Protein AF-A0A5B9EJA6-F1 (afdb_monomer_lite)

Foldseek 3Di:
DALLVVLVCCCVPQQVVVLVVLVCLLQPQDDQDDCVVQDDPVSNVVSVVVNVVSVVSVVNSVVLVPDDPVSNVVVSVVSRVVSLVVSLVVQCVQPVHDDGDDHHWDWDQDPVRDTDTHADPPPDGSSNSNVVSVVVVVVVVVVVPD

pLDDT: mean 85.66, std 10.88, range [36.91, 97.5]

Radius of gyration: 20.9 Å; chains: 1; bounding box: 55×35×47 Å

Sequence (146 aa):
MDAREFIEVIQRDAIDYPYKQILKQLLQPKPTIPMEAWTSEVDKSVGVSLHARAEIEERRARWFHDLDDNGREFVKELLQECAELSAVTFLNVLDGIGSYEGSFRLVAMDAKGSRTVVNPENGEMLHDVFYDVRAEADRTASNGDL

Structure (mmCIF, N/CA/C/O backbone):
data_AF-A0A5B9EJA6-F1
#
_entry.id   AF-A0A5B9EJA6-F1
#
loop_
_atom_site.group_PDB
_atom_site.id
_atom_site.type_symbol
_atom_site.label_atom_id
_atom_site.label_alt_id
_atom_site.label_comp_id
_atom_site.label_asym_id
_atom_site.label_entity_id
_atom_site.label_seq_id
_atom_site.pdbx_PDB_ins_code
_atom_site.Cartn_x
_atom_site.Cartn_y
_atom_site.Cartn_z
_atom_site.occupancy
_atom_site.B_iso_or_equiv
_atom_site.auth_seq_id
_atom_site.auth_comp_id
_atom_site.auth_asym_id
_atom_site.auth_atom_id
_atom_site.pdbx_PDB_model_num
ATOM 1 N N . MET A 1 1 ? -11.813 11.234 13.867 1.00 86.44 1 MET A N 1
ATOM 2 C CA . MET A 1 1 ? -11.047 10.043 13.482 1.00 86.44 1 MET A CA 1
ATOM 3 C C . MET A 1 1 ? -11.560 8.869 14.265 1.00 86.44 1 MET A C 1
ATOM 5 O O . MET A 1 1 ? -11.177 8.693 15.418 1.00 86.44 1 MET A O 1
ATOM 9 N N . ASP A 1 2 ? -12.474 8.144 13.638 1.00 91.00 2 ASP A N 1
ATOM 10 C CA . ASP A 1 2 ? -12.873 6.796 14.034 1.00 91.00 2 ASP A CA 1
ATOM 11 C C . ASP A 1 2 ? -12.042 5.734 13.281 1.00 91.00 2 ASP A C 1
ATOM 13 O O . ASP A 1 2 ? -11.109 6.074 12.544 1.00 91.00 2 ASP A O 1
ATOM 17 N N . ALA A 1 3 ? -12.357 4.452 13.497 1.00 91.88 3 ALA A N 1
ATOM 18 C CA . ALA A 1 3 ? -11.677 3.327 12.857 1.00 91.88 3 ALA A CA 1
ATOM 19 C C . ALA A 1 3 ? -11.730 3.397 11.325 1.00 91.88 3 ALA A C 1
ATOM 21 O O . ALA A 1 3 ? -10.705 3.194 10.679 1.00 91.88 3 ALA A O 1
ATOM 22 N N . ARG A 1 4 ? -12.893 3.712 10.738 1.00 93.62 4 ARG A N 1
ATOM 23 C CA . ARG A 1 4 ? -13.054 3.758 9.277 1.00 93.62 4 ARG A CA 1
ATOM 24 C C . ARG A 1 4 ? -12.266 4.919 8.689 1.00 93.62 4 ARG A C 1
ATOM 26 O O . ARG A 1 4 ? -11.482 4.697 7.774 1.00 93.62 4 ARG A O 1
ATOM 33 N N . GLU A 1 5 ? -12.369 6.112 9.277 1.00 92.94 5 GLU A N 1
ATOM 34 C CA . GLU A 1 5 ? -11.576 7.280 8.867 1.00 92.94 5 GLU A CA 1
ATOM 35 C C . GLU A 1 5 ? -10.065 6.991 8.951 1.00 92.94 5 GLU A C 1
ATOM 37 O O . GLU A 1 5 ? -9.288 7.424 8.099 1.00 92.94 5 GLU A O 1
ATOM 42 N N . PHE A 1 6 ? -9.619 6.247 9.968 1.00 93.19 6 PHE A N 1
ATOM 43 C CA . PHE A 1 6 ? -8.219 5.835 10.091 1.00 93.19 6 PHE A CA 1
ATOM 44 C C . PHE A 1 6 ? -7.804 4.835 9.004 1.00 93.19 6 PHE A C 1
ATOM 46 O O . PHE A 1 6 ? -6.749 5.000 8.390 1.00 93.19 6 PHE A O 1
ATOM 53 N N . ILE A 1 7 ? -8.633 3.829 8.730 1.00 95.31 7 ILE A N 1
ATOM 54 C CA . ILE A 1 7 ? -8.397 2.845 7.669 1.00 95.31 7 ILE A CA 1
ATOM 55 C C . ILE A 1 7 ? -8.362 3.505 6.286 1.00 95.31 7 ILE A C 1
ATOM 57 O O . ILE A 1 7 ? -7.485 3.188 5.486 1.00 95.31 7 ILE A O 1
ATOM 61 N N . GLU A 1 8 ? -9.230 4.477 6.016 1.00 94.25 8 GLU A N 1
ATOM 62 C CA . GLU A 1 8 ? -9.199 5.259 4.774 1.00 94.25 8 GLU A CA 1
ATOM 63 C C . GLU A 1 8 ? -7.882 6.035 4.612 1.00 94.25 8 GLU A C 1
ATOM 65 O O . GLU A 1 8 ? -7.328 6.118 3.512 1.00 94.25 8 GLU A O 1
ATOM 70 N N . VAL A 1 9 ? -7.335 6.573 5.709 1.00 93.81 9 VAL A N 1
ATOM 71 C CA . VAL A 1 9 ? -6.009 7.209 5.710 1.00 93.81 9 VAL A CA 1
ATOM 72 C C . VAL A 1 9 ? -4.911 6.187 5.408 1.00 93.81 9 VAL A C 1
ATOM 74 O O . VAL A 1 9 ? -4.035 6.480 4.596 1.00 93.81 9 VAL A O 1
ATOM 77 N N . ILE A 1 10 ? -4.963 4.988 5.997 1.00 94.81 10 ILE A N 1
ATOM 78 C CA . ILE A 1 10 ? -4.013 3.905 5.694 1.00 94.81 10 ILE A CA 1
ATOM 79 C C . ILE A 1 10 ? -4.093 3.510 4.215 1.00 94.81 10 ILE A C 1
ATOM 81 O O . ILE A 1 10 ? -3.060 3.472 3.545 1.00 94.81 10 ILE A O 1
ATOM 85 N N . GLN A 1 11 ? -5.295 3.296 3.676 1.00 93.94 11 GLN A N 1
ATOM 86 C CA . GLN A 1 11 ? -5.487 2.973 2.262 1.00 93.94 11 GLN A CA 1
ATOM 87 C C . GLN A 1 11 ? -4.870 4.050 1.364 1.00 93.94 11 GLN A C 1
ATOM 89 O O . GLN A 1 11 ? -4.077 3.746 0.476 1.00 93.94 11 GLN A O 1
ATOM 94 N N . ARG A 1 12 ? -5.170 5.326 1.621 1.00 94.56 12 ARG A N 1
ATOM 95 C CA . ARG A 1 12 ? -4.673 6.435 0.800 1.00 94.56 12 ARG A CA 1
ATOM 96 C C . ARG A 1 12 ? -3.157 6.612 0.898 1.00 94.56 12 ARG A C 1
ATOM 98 O O . ARG A 1 12 ? -2.482 6.735 -0.125 1.00 94.56 12 ARG A O 1
ATOM 105 N N . ASP A 1 13 ? -2.628 6.678 2.116 1.00 94.50 13 ASP A N 1
ATOM 106 C CA . ASP A 1 13 ? -1.277 7.188 2.362 1.00 94.50 13 ASP A CA 1
ATOM 107 C C . ASP A 1 13 ? -0.230 6.075 2.477 1.00 94.50 13 ASP A C 1
ATOM 109 O O . ASP A 1 13 ? 0.934 6.303 2.144 1.00 94.50 13 ASP A O 1
ATOM 113 N N . ALA A 1 14 ? -0.621 4.875 2.915 1.00 93.75 14 ALA A N 1
ATOM 114 C CA . ALA A 1 14 ? 0.289 3.743 3.093 1.00 93.75 14 ALA A CA 1
ATOM 115 C C . ALA A 1 14 ? 0.220 2.713 1.954 1.00 93.75 14 ALA A C 1
ATOM 117 O O . ALA A 1 14 ? 1.187 1.976 1.766 1.00 93.75 14 ALA A O 1
ATOM 118 N N . ILE A 1 15 ? -0.871 2.679 1.180 1.00 94.69 15 ILE A N 1
ATOM 119 C CA . ILE A 1 15 ? -1.057 1.712 0.086 1.00 94.69 15 ILE A CA 1
ATOM 120 C C . ILE A 1 15 ? -1.062 2.431 -1.263 1.00 94.69 15 ILE A C 1
ATOM 122 O O . ILE A 1 15 ? -0.095 2.343 -2.024 1.00 94.69 15 ILE A O 1
ATOM 126 N N . ASP A 1 16 ? -2.103 3.218 -1.530 1.00 94.12 16 ASP A N 1
ATOM 127 C CA . ASP A 1 16 ? -2.329 3.880 -2.812 1.00 94.12 16 ASP A CA 1
ATOM 128 C C . ASP A 1 16 ? -1.192 4.823 -3.198 1.00 94.12 16 ASP A C 1
ATOM 130 O O . ASP A 1 16 ? -0.715 4.801 -4.336 1.00 94.12 16 ASP A O 1
ATOM 134 N N . TYR A 1 17 ? -0.783 5.704 -2.281 1.00 94.25 17 TYR A N 1
ATOM 135 C CA . TYR A 1 17 ? 0.241 6.697 -2.575 1.00 94.25 17 TYR A CA 1
ATOM 136 C C . TYR A 1 17 ? 1.593 6.038 -2.899 1.00 94.25 17 TYR A C 1
ATOM 138 O O . TYR A 1 17 ? 2.121 6.320 -3.981 1.00 94.25 17 TYR A O 1
ATOM 146 N N . PRO A 1 18 ? 2.152 5.134 -2.065 1.00 93.19 18 PRO A N 1
ATOM 147 C CA . PRO A 1 18 ? 3.392 4.433 -2.389 1.00 93.19 18 PRO A CA 1
ATOM 148 C C . PRO A 1 18 ? 3.303 3.621 -3.682 1.00 93.19 18 PRO A C 1
ATOM 150 O O . PRO A 1 18 ? 4.203 3.734 -4.519 1.00 93.19 18 PRO A O 1
ATOM 153 N N . TYR A 1 19 ? 2.210 2.879 -3.893 1.00 94.38 19 TYR A N 1
ATOM 154 C CA . TYR A 1 19 ? 1.970 2.136 -5.130 1.00 94.38 19 TYR A CA 1
ATOM 155 C C . TYR A 1 19 ? 2.024 3.057 -6.358 1.00 94.38 19 TYR A C 1
ATOM 157 O O . TYR A 1 19 ? 2.818 2.834 -7.277 1.00 94.38 19 TYR A O 1
ATOM 165 N N . LYS A 1 20 ? 1.268 4.164 -6.341 1.00 93.62 20 LYS A N 1
ATOM 166 C CA . LYS A 1 20 ? 1.247 5.160 -7.426 1.00 93.62 20 LYS A CA 1
ATOM 167 C C . LYS A 1 20 ? 2.625 5.787 -7.656 1.00 93.62 20 LYS A C 1
ATOM 169 O O . LYS A 1 20 ? 2.994 6.025 -8.806 1.00 93.62 20 LYS A O 1
ATOM 174 N N . GLN A 1 21 ? 3.407 6.044 -6.602 1.00 91.94 21 GLN A N 1
ATOM 175 C CA . GLN A 1 21 ? 4.770 6.572 -6.745 1.00 91.94 21 GLN A CA 1
ATOM 176 C C . GLN A 1 21 ? 5.722 5.565 -7.398 1.00 91.94 21 GLN A C 1
ATOM 178 O O . GLN A 1 21 ? 6.492 5.953 -8.278 1.00 91.94 21 GLN A O 1
ATOM 183 N N . ILE A 1 22 ? 5.676 4.291 -6.997 1.00 91.88 22 ILE A N 1
ATOM 184 C CA . ILE A 1 22 ? 6.513 3.237 -7.588 1.00 91.88 22 ILE A CA 1
ATOM 185 C C . ILE A 1 22 ? 6.121 3.020 -9.048 1.00 91.88 22 ILE A C 1
ATOM 187 O O . ILE A 1 22 ? 6.987 3.031 -9.921 1.00 91.88 22 ILE A O 1
ATOM 191 N N . LEU A 1 23 ? 4.824 2.905 -9.336 1.00 92.69 23 LEU A N 1
ATOM 192 C CA . LEU A 1 23 ? 4.342 2.726 -10.701 1.00 92.69 23 LEU A CA 1
ATOM 193 C C . LEU A 1 23 ? 4.742 3.907 -11.594 1.00 92.69 23 LEU A C 1
ATOM 195 O O . LEU A 1 23 ? 5.213 3.708 -12.711 1.00 92.69 23 LEU A O 1
ATOM 199 N N . LYS A 1 24 ? 4.645 5.141 -11.086 1.00 91.69 24 LYS A N 1
ATOM 200 C CA . LYS A 1 24 ? 5.131 6.327 -11.798 1.00 91.69 24 LYS A CA 1
ATOM 201 C C . LYS A 1 24 ? 6.627 6.242 -12.105 1.00 91.69 24 LYS A C 1
ATOM 203 O O . LYS A 1 24 ? 7.018 6.581 -13.214 1.00 91.69 24 LYS A O 1
ATOM 208 N N . GLN A 1 25 ? 7.454 5.790 -11.162 1.00 89.62 25 GLN A N 1
ATOM 209 C CA . GLN A 1 25 ? 8.896 5.620 -11.388 1.00 89.62 25 GLN A CA 1
ATOM 210 C C . GLN A 1 25 ? 9.198 4.552 -12.446 1.00 89.62 25 GLN A C 1
ATOM 212 O O . GLN A 1 25 ? 10.129 4.727 -13.225 1.00 89.62 25 GLN A O 1
ATOM 217 N N . LEU A 1 26 ? 8.414 3.471 -12.490 1.00 91.06 26 LEU A N 1
ATOM 218 C CA . LEU A 1 26 ? 8.567 2.415 -13.493 1.00 91.06 26 LEU A CA 1
ATOM 219 C C . LEU A 1 26 ? 8.135 2.871 -14.891 1.00 91.06 26 LEU A C 1
ATOM 221 O O . LEU A 1 26 ? 8.776 2.499 -15.864 1.00 91.06 26 LEU A O 1
ATOM 225 N N . LEU A 1 27 ? 7.076 3.681 -14.988 1.00 88.69 27 LEU A N 1
ATOM 226 C CA . LEU A 1 27 ? 6.548 4.188 -16.262 1.00 88.69 27 LEU A CA 1
ATOM 227 C C . LEU A 1 27 ? 7.306 5.411 -16.794 1.00 88.69 27 LEU A C 1
ATOM 229 O O . LEU A 1 27 ? 7.289 5.681 -17.993 1.00 88.69 27 LEU A O 1
ATOM 233 N N . GLN A 1 28 ? 7.884 6.206 -15.897 1.00 86.88 28 GLN A N 1
ATOM 234 C CA . GLN A 1 28 ? 8.538 7.477 -16.195 1.00 86.88 28 GLN A CA 1
ATOM 235 C C . GLN A 1 28 ? 9.793 7.607 -15.320 1.00 86.88 28 GLN A C 1
ATOM 237 O O . GLN A 1 28 ? 9.785 8.369 -14.344 1.00 86.88 28 GLN A O 1
ATOM 242 N N . PRO A 1 29 ? 10.870 6.855 -15.624 1.00 78.50 29 PRO A N 1
ATOM 243 C CA . PRO A 1 29 ? 12.102 6.951 -14.856 1.00 78.50 29 PRO A CA 1
ATOM 244 C C . PRO A 1 29 ? 12.638 8.380 -14.920 1.00 78.50 29 PRO A C 1
ATOM 246 O O . PRO A 1 29 ? 12.587 9.042 -15.962 1.00 78.50 29 PRO A O 1
ATOM 249 N N . LYS A 1 30 ? 13.156 8.873 -13.793 1.00 74.44 30 LYS A N 1
ATOM 250 C CA . LYS A 1 30 ? 13.838 10.166 -13.790 1.00 74.44 30 LYS A CA 1
ATOM 251 C C . LYS A 1 30 ? 15.096 10.053 -14.654 1.00 74.44 30 LYS A C 1
ATOM 253 O O . LYS A 1 30 ? 15.843 9.094 -14.476 1.00 74.44 30 LYS A O 1
ATOM 258 N N . PRO A 1 31 ? 15.350 11.014 -15.555 1.00 67.56 31 PRO A N 1
ATOM 259 C CA . PRO A 1 31 ? 16.551 10.985 -16.373 1.00 67.56 31 PRO A CA 1
ATOM 260 C C . PRO A 1 31 ? 17.794 11.093 -15.488 1.00 67.56 31 PRO A C 1
ATOM 262 O O . PRO A 1 31 ? 17.855 11.946 -14.595 1.00 67.56 31 PRO A O 1
ATOM 265 N N . THR A 1 32 ? 18.791 10.249 -15.750 1.00 70.50 32 THR A N 1
ATOM 266 C CA . THR A 1 32 ? 20.101 10.357 -15.104 1.00 70.50 32 THR A CA 1
ATOM 267 C C . THR A 1 32 ? 20.770 11.673 -15.504 1.00 70.50 32 THR A C 1
ATOM 269 O O . THR A 1 32 ? 20.911 11.985 -16.687 1.00 70.50 32 THR A O 1
ATOM 272 N N . ILE A 1 33 ? 21.176 12.469 -14.511 1.00 68.94 33 ILE A N 1
ATOM 273 C CA . ILE A 1 33 ? 21.948 13.696 -14.738 1.00 68.94 33 ILE A CA 1
ATOM 274 C C . ILE A 1 33 ? 23.419 13.295 -14.899 1.00 68.94 33 ILE A C 1
ATOM 276 O O . ILE A 1 33 ? 23.967 12.723 -13.953 1.00 68.94 33 ILE A O 1
ATOM 280 N N . PRO A 1 34 ? 24.076 13.615 -16.030 1.00 70.00 34 PRO A N 1
ATOM 281 C CA . PRO A 1 34 ? 25.471 13.250 -16.258 1.00 70.00 34 PRO A CA 1
ATOM 282 C C . PRO A 1 34 ? 26.390 13.770 -15.148 1.00 70.00 34 PRO A C 1
ATOM 284 O O . PRO A 1 34 ? 26.227 14.897 -14.670 1.00 70.00 34 PRO A O 1
ATOM 287 N N . MET A 1 35 ? 27.375 12.965 -14.739 1.00 67.88 35 MET A N 1
ATOM 288 C CA . MET A 1 35 ? 28.340 13.338 -13.695 1.00 67.88 35 MET A CA 1
ATOM 289 C C . MET A 1 35 ? 29.129 14.613 -14.042 1.00 67.88 35 MET A C 1
ATOM 291 O O . MET A 1 35 ? 29.564 15.330 -13.141 1.00 67.88 35 MET A O 1
ATOM 295 N N . GLU A 1 36 ? 29.268 14.942 -15.327 1.00 70.81 36 GLU A N 1
ATOM 296 C CA . GLU A 1 36 ? 29.942 16.151 -15.806 1.00 70.81 36 GLU A CA 1
ATOM 297 C C . GLU A 1 36 ? 29.180 17.448 -15.479 1.00 70.81 36 GLU A C 1
ATOM 299 O O . GLU A 1 36 ? 29.769 18.528 -15.520 1.00 70.81 36 GLU A O 1
ATOM 304 N N . ALA A 1 37 ? 27.890 17.368 -15.131 1.00 68.56 37 ALA A N 1
ATOM 305 C CA . ALA A 1 37 ? 27.062 18.529 -14.803 1.00 68.56 37 ALA A CA 1
ATOM 306 C C . ALA A 1 37 ? 27.254 19.049 -13.360 1.00 68.56 37 ALA A C 1
ATOM 308 O O . ALA A 1 37 ? 26.749 20.122 -13.025 1.00 68.56 37 ALA A O 1
ATOM 309 N N . TRP A 1 38 ? 27.980 18.321 -12.502 1.00 74.25 38 TRP A N 1
ATOM 310 C CA . TRP A 1 38 ? 28.147 18.647 -11.080 1.00 74.25 38 TRP A CA 1
ATOM 311 C C . TRP A 1 38 ? 29.471 19.390 -10.842 1.00 74.25 38 TRP A C 1
ATOM 313 O O . TRP A 1 38 ? 30.561 18.827 -10.986 1.00 74.25 38 TRP A O 1
ATOM 323 N N . THR A 1 39 ? 29.397 20.674 -10.481 1.00 72.56 39 THR A N 1
ATOM 324 C CA . THR A 1 39 ? 30.564 21.576 -10.486 1.00 72.56 39 THR A CA 1
ATOM 325 C C . THR A 1 39 ? 31.254 21.737 -9.127 1.00 72.56 39 THR A C 1
ATOM 327 O O . THR A 1 39 ? 32.463 21.975 -9.110 1.00 72.56 39 THR A O 1
ATOM 330 N N . SER A 1 40 ? 30.564 21.548 -7.993 1.00 78.88 40 SER A N 1
ATOM 331 C CA . SER A 1 40 ? 31.169 21.626 -6.648 1.00 78.88 40 SER A CA 1
ATOM 332 C C . SER A 1 40 ? 31.484 20.250 -6.030 1.00 78.88 40 SER A C 1
ATOM 334 O O . SER A 1 40 ? 30.955 19.224 -6.450 1.00 78.88 40 SER A O 1
ATOM 336 N N . GLU A 1 41 ? 32.361 20.187 -5.019 1.00 74.12 41 GLU A N 1
ATOM 337 C CA . GLU A 1 41 ? 32.666 18.928 -4.303 1.00 74.12 41 GLU A CA 1
ATOM 338 C C . GLU A 1 41 ? 31.465 18.374 -3.519 1.00 74.12 41 GLU A C 1
ATOM 340 O O . GLU A 1 41 ? 31.277 17.158 -3.451 1.00 74.12 41 GLU A O 1
ATOM 345 N N . VAL A 1 42 ? 30.618 19.254 -2.976 1.00 70.31 42 VAL A N 1
ATOM 346 C CA . VAL A 1 42 ? 29.364 18.868 -2.308 1.00 70.31 42 VAL A CA 1
ATOM 347 C C . VAL A 1 42 ? 28.375 18.309 -3.332 1.00 70.31 42 VAL A C 1
ATOM 349 O O . VAL A 1 42 ? 27.787 17.250 -3.106 1.00 70.31 42 VAL A O 1
ATOM 352 N N . ASP A 1 43 ? 28.276 18.960 -4.493 1.00 68.25 43 ASP A N 1
ATOM 353 C CA . ASP A 1 43 ? 27.461 18.515 -5.626 1.00 68.25 43 ASP A CA 1
ATOM 354 C C . ASP A 1 43 ? 27.923 17.163 -6.167 1.00 68.25 43 ASP A C 1
ATOM 356 O O . ASP A 1 43 ? 27.097 16.329 -6.512 1.00 68.25 43 ASP A O 1
ATOM 360 N N . LYS A 1 44 ? 29.230 16.887 -6.178 1.00 70.06 44 LYS A N 1
ATOM 361 C CA . LYS A 1 44 ? 29.767 15.578 -6.575 1.00 70.06 44 LYS A CA 1
ATOM 362 C C . LYS A 1 44 ? 29.424 14.480 -5.567 1.00 70.06 44 LYS A C 1
ATOM 364 O O . LYS A 1 44 ? 29.039 13.393 -5.977 1.00 70.06 44 LYS A O 1
ATOM 369 N N . SER A 1 45 ? 29.516 14.745 -4.262 1.00 73.12 45 SER A N 1
ATOM 370 C CA . SER A 1 45 ? 29.195 13.754 -3.217 1.00 73.12 45 SER A CA 1
ATOM 371 C C . SER A 1 45 ? 27.702 13.388 -3.192 1.00 73.12 45 SER A C 1
ATOM 373 O O . SER A 1 45 ? 27.333 12.209 -3.216 1.00 73.12 45 SER A O 1
ATOM 375 N N . VAL A 1 46 ? 26.826 14.398 -3.228 1.00 68.44 46 VAL A N 1
ATOM 376 C CA . VAL A 1 46 ? 25.370 14.201 -3.335 1.00 68.44 46 VAL A CA 1
ATOM 377 C C . VAL A 1 46 ? 25.007 13.624 -4.709 1.00 68.44 46 VAL A C 1
ATOM 379 O O . VAL A 1 46 ? 24.189 12.706 -4.801 1.00 68.44 46 VAL A O 1
ATOM 382 N N . GLY A 1 47 ? 25.672 14.096 -5.764 1.00 68.81 47 GLY A N 1
ATOM 383 C CA . GLY A 1 47 ? 25.507 13.656 -7.145 1.00 68.81 47 GLY A CA 1
ATOM 384 C C . GLY A 1 47 ? 25.804 12.175 -7.346 1.00 68.81 47 GLY A C 1
ATOM 385 O O . GLY A 1 47 ? 25.014 11.505 -7.995 1.00 68.81 47 GLY A O 1
ATOM 386 N N . VAL A 1 48 ? 26.850 11.616 -6.724 1.00 73.75 48 VAL A N 1
ATOM 387 C CA . VAL A 1 48 ? 27.155 10.171 -6.800 1.00 73.75 48 VAL A CA 1
ATOM 388 C C . VAL A 1 48 ? 26.008 9.323 -6.242 1.00 73.75 48 VAL A C 1
ATOM 390 O O . VAL A 1 48 ? 25.598 8.344 -6.866 1.00 73.75 48 VAL A O 1
ATOM 393 N N . SER A 1 49 ? 25.443 9.711 -5.094 1.00 70.50 49 SER A N 1
ATOM 394 C CA . SER A 1 49 ? 24.325 8.976 -4.482 1.00 70.50 49 SER A CA 1
ATOM 395 C C . SER A 1 49 ? 23.032 9.107 -5.296 1.00 70.50 49 SER A C 1
ATOM 397 O O . SER A 1 49 ? 22.293 8.133 -5.453 1.00 70.50 49 SER A O 1
ATOM 399 N N . LEU A 1 50 ? 22.760 10.298 -5.842 1.00 75.00 50 LEU A N 1
ATOM 400 C CA . LEU A 1 50 ? 21.613 10.538 -6.722 1.00 75.00 50 LEU A CA 1
ATOM 401 C C . LEU A 1 50 ? 21.751 9.800 -8.060 1.00 75.00 50 LEU A C 1
ATOM 403 O O . LEU A 1 50 ? 20.769 9.242 -8.543 1.00 75.00 50 LEU A O 1
ATOM 407 N N . HIS A 1 51 ? 22.959 9.746 -8.619 1.00 76.62 51 HIS A N 1
ATOM 408 C CA . HIS A 1 51 ? 23.266 9.057 -9.869 1.00 76.62 51 HIS A CA 1
ATOM 409 C C . HIS A 1 51 ? 23.103 7.543 -9.727 1.00 76.62 51 HIS A C 1
ATOM 411 O O . HIS A 1 51 ? 22.378 6.934 -10.506 1.00 76.62 51 HIS A O 1
ATOM 417 N N . ALA A 1 52 ? 23.679 6.935 -8.684 1.00 77.75 52 ALA A N 1
ATOM 418 C CA . ALA A 1 52 ? 23.520 5.502 -8.423 1.00 77.75 52 ALA A CA 1
ATOM 419 C C . ALA A 1 52 ? 22.042 5.109 -8.243 1.00 77.75 52 ALA A C 1
ATOM 421 O O . ALA A 1 52 ? 21.601 4.047 -8.686 1.00 77.75 52 ALA A O 1
ATOM 422 N N . ARG A 1 53 ? 21.248 5.982 -7.611 1.00 80.19 53 ARG A N 1
ATOM 423 C CA . ARG A 1 53 ? 19.805 5.780 -7.474 1.00 80.19 53 ARG A CA 1
ATOM 424 C C . ARG A 1 53 ? 19.077 5.899 -8.817 1.00 80.19 53 ARG A C 1
ATOM 426 O O . ARG A 1 53 ? 18.251 5.037 -9.109 1.00 80.19 53 ARG A O 1
ATOM 433 N N . ALA A 1 54 ? 19.406 6.901 -9.631 1.00 81.12 54 ALA A N 1
ATOM 434 C CA . ALA A 1 54 ? 18.835 7.084 -10.965 1.00 81.12 54 ALA A CA 1
ATOM 435 C C . ALA A 1 54 ? 19.143 5.897 -11.897 1.00 81.12 54 ALA A C 1
ATOM 437 O O . ALA A 1 54 ? 18.239 5.393 -12.554 1.00 81.12 54 ALA A O 1
ATOM 438 N N . GLU A 1 55 ? 20.366 5.356 -11.873 1.00 83.44 55 GLU A N 1
ATOM 439 C CA . GLU A 1 55 ? 20.735 4.165 -12.654 1.00 83.44 55 GLU A CA 1
ATOM 440 C C . GLU A 1 55 ? 19.902 2.931 -12.278 1.00 83.44 55 GLU A C 1
ATOM 442 O O . GLU A 1 55 ? 19.498 2.143 -13.139 1.00 83.44 55 GLU A O 1
ATOM 447 N N . ILE A 1 56 ? 19.635 2.744 -10.981 1.00 85.38 56 ILE A N 1
ATOM 448 C CA . ILE A 1 56 ? 18.774 1.659 -10.498 1.00 85.38 56 ILE A CA 1
ATOM 449 C C . ILE A 1 56 ? 17.330 1.878 -10.962 1.00 85.38 56 ILE A C 1
ATOM 451 O O . ILE A 1 56 ? 16.691 0.918 -11.398 1.00 85.38 56 ILE A O 1
ATOM 455 N N . GLU A 1 57 ? 16.821 3.107 -10.861 1.00 86.75 57 GLU A N 1
ATOM 456 C CA . GLU A 1 57 ? 15.474 3.482 -11.310 1.00 86.75 57 GLU A CA 1
ATOM 457 C C . GLU A 1 57 ? 15.316 3.241 -12.821 1.00 86.75 57 GLU A C 1
ATOM 459 O O . GLU A 1 57 ? 14.391 2.540 -13.231 1.00 86.75 57 GLU A O 1
ATOM 464 N N . GLU A 1 58 ? 16.269 3.687 -13.643 1.00 87.94 58 GLU A N 1
ATOM 465 C CA . GLU A 1 58 ? 16.281 3.428 -15.085 1.00 87.94 58 GLU A CA 1
ATOM 466 C C . GLU A 1 58 ? 16.353 1.939 -15.419 1.00 87.94 58 GLU A C 1
ATOM 468 O O . GLU A 1 58 ? 15.637 1.465 -16.300 1.00 87.94 58 GLU A O 1
ATOM 473 N N . ARG A 1 59 ? 17.209 1.173 -14.731 1.00 89.75 59 ARG A N 1
ATOM 474 C CA . ARG A 1 59 ? 17.323 -0.271 -14.970 1.00 89.75 59 ARG A CA 1
ATOM 475 C C . ARG A 1 59 ? 16.010 -0.992 -14.672 1.00 89.75 59 ARG A C 1
ATOM 477 O O . ARG A 1 59 ? 15.631 -1.877 -15.435 1.00 89.75 59 ARG A O 1
ATOM 484 N N . ARG A 1 60 ? 15.327 -0.625 -13.584 1.00 92.06 60 ARG A N 1
ATOM 485 C CA . ARG A 1 60 ? 14.017 -1.189 -13.219 1.00 92.06 60 ARG A CA 1
ATOM 486 C C . ARG A 1 60 ? 12.942 -0.804 -14.229 1.00 92.06 60 ARG A C 1
ATOM 488 O O . ARG A 1 60 ? 12.189 -1.676 -14.643 1.00 92.06 60 ARG A O 1
ATOM 495 N N . ALA A 1 61 ? 12.904 0.460 -14.647 1.00 92.75 61 ALA A N 1
ATOM 496 C CA . ALA A 1 61 ? 11.961 0.931 -15.654 1.00 92.75 61 ALA A CA 1
ATOM 497 C C . ALA A 1 61 ? 12.165 0.221 -16.998 1.00 92.75 61 ALA A C 1
ATOM 499 O O . ALA A 1 61 ? 11.206 -0.301 -17.554 1.00 92.75 61 ALA A O 1
ATOM 500 N N . ARG A 1 62 ? 13.412 0.109 -17.487 1.00 93.12 62 ARG A N 1
ATOM 501 C CA . ARG A 1 62 ? 13.726 -0.647 -18.715 1.00 93.12 62 ARG A CA 1
ATOM 502 C C . ARG A 1 62 ? 13.245 -2.093 -18.624 1.00 93.12 62 ARG A C 1
ATOM 504 O O . ARG A 1 62 ? 12.475 -2.520 -19.471 1.00 93.12 62 ARG A O 1
ATOM 511 N N . TRP A 1 63 ? 13.615 -2.798 -17.552 1.00 95.56 63 TRP A N 1
ATOM 512 C CA . TRP A 1 63 ? 13.150 -4.169 -17.319 1.00 95.56 63 TRP A CA 1
ATOM 513 C C . TRP A 1 63 ? 11.618 -4.278 -17.322 1.00 95.56 63 TRP A C 1
ATOM 515 O O . TRP A 1 63 ? 11.074 -5.187 -17.935 1.00 95.56 63 TRP A O 1
ATOM 525 N N . PHE A 1 64 ? 10.919 -3.343 -16.675 1.00 96.06 64 PHE A N 1
ATOM 526 C CA . PHE A 1 64 ? 9.457 -3.328 -16.632 1.00 96.06 64 PHE A CA 1
ATOM 527 C C . PHE A 1 64 ? 8.825 -3.045 -18.007 1.00 96.06 64 PHE A C 1
ATOM 529 O O . PHE A 1 64 ? 7.791 -3.620 -18.347 1.00 96.06 64 PHE A O 1
ATOM 536 N N . HIS A 1 65 ? 9.443 -2.184 -18.818 1.00 94.25 65 HIS A N 1
ATOM 537 C CA . HIS A 1 65 ? 9.008 -1.912 -20.189 1.00 94.25 65 HIS A CA 1
ATOM 538 C C . HIS A 1 65 ? 9.236 -3.094 -21.137 1.00 94.25 65 HIS A C 1
ATOM 540 O O . HIS A 1 65 ? 8.446 -3.267 -22.062 1.00 94.25 65 HIS A O 1
ATOM 546 N N . ASP A 1 66 ? 10.257 -3.915 -20.882 1.00 96.81 66 ASP A N 1
ATOM 547 C CA . ASP A 1 66 ? 10.565 -5.113 -21.672 1.00 96.81 66 ASP A CA 1
ATOM 548 C C . ASP A 1 66 ? 9.594 -6.283 -21.408 1.00 96.81 66 ASP A C 1
ATOM 550 O O . ASP A 1 66 ? 9.575 -7.251 -22.169 1.00 96.81 66 ASP A O 1
ATOM 554 N N . LEU A 1 67 ? 8.780 -6.213 -20.346 1.00 97.19 67 LEU A N 1
ATOM 555 C CA . LEU A 1 67 ? 7.699 -7.174 -20.103 1.00 97.19 67 LEU A CA 1
ATOM 556 C C . LEU A 1 67 ? 6.600 -7.048 -21.174 1.00 97.19 67 LEU A C 1
ATOM 558 O O . LEU A 1 67 ? 6.444 -6.012 -21.821 1.00 97.19 67 LEU A O 1
ATOM 562 N N . ASP A 1 68 ? 5.794 -8.091 -21.350 1.00 97.38 68 ASP A N 1
ATOM 563 C CA . ASP A 1 68 ? 4.534 -7.984 -22.086 1.00 97.38 68 ASP A CA 1
ATOM 564 C C . ASP A 1 68 ? 3.434 -7.356 -21.205 1.00 97.38 68 ASP A C 1
ATOM 566 O O . ASP A 1 68 ? 3.658 -7.017 -20.038 1.00 97.38 68 ASP A O 1
ATOM 570 N N . ASP A 1 69 ? 2.240 -7.147 -21.766 1.00 95.62 69 ASP A N 1
ATOM 571 C CA . ASP A 1 69 ? 1.125 -6.545 -21.022 1.00 95.62 69 ASP A CA 1
ATOM 572 C C . ASP A 1 69 ? 0.732 -7.389 -19.804 1.00 95.62 69 ASP A C 1
ATOM 574 O O . ASP A 1 69 ? 0.570 -6.847 -18.713 1.00 95.62 69 ASP A O 1
ATOM 578 N N . ASN A 1 70 ? 0.679 -8.715 -19.958 1.00 97.19 70 ASN A N 1
ATOM 579 C CA . ASN A 1 70 ? 0.359 -9.630 -18.862 1.00 97.19 70 ASN A CA 1
ATOM 580 C C . ASN A 1 70 ? 1.400 -9.557 -17.739 1.00 97.19 70 ASN A C 1
ATOM 582 O O . ASN A 1 70 ? 1.042 -9.492 -16.566 1.00 97.19 70 ASN A O 1
ATOM 586 N N . GLY A 1 71 ? 2.689 -9.535 -18.082 1.00 97.50 71 GLY A N 1
ATOM 587 C CA . GLY A 1 71 ? 3.774 -9.398 -17.120 1.00 97.50 71 GLY A CA 1
ATOM 588 C C . GLY A 1 71 ? 3.729 -8.060 -16.387 1.00 97.50 71 GLY A C 1
ATOM 589 O O . GLY A 1 71 ? 3.976 -8.014 -15.182 1.00 97.50 71 GLY A O 1
ATOM 590 N N . ARG A 1 72 ? 3.366 -6.972 -17.076 1.00 96.50 72 ARG A N 1
ATOM 591 C CA . ARG A 1 72 ? 3.176 -5.661 -16.440 1.00 96.50 72 ARG A CA 1
ATOM 592 C C . ARG A 1 72 ? 1.993 -5.643 -15.480 1.00 96.50 72 ARG A C 1
ATOM 594 O O . ARG A 1 72 ? 2.153 -5.111 -14.382 1.00 96.50 72 ARG A O 1
ATOM 601 N N . GLU A 1 73 ? 0.843 -6.190 -15.869 1.00 96.19 73 GLU A N 1
ATOM 602 C CA . GLU A 1 73 ? -0.322 -6.278 -14.977 1.00 96.19 73 GLU A CA 1
ATOM 603 C C . GLU A 1 73 ? -0.016 -7.144 -13.755 1.00 96.19 73 GLU A C 1
ATOM 605 O O . GLU A 1 73 ? -0.226 -6.700 -12.631 1.00 96.19 73 GLU A O 1
ATOM 610 N N . PHE A 1 74 ? 0.632 -8.294 -13.943 1.00 96.81 74 PHE A N 1
ATOM 611 C CA . PHE A 1 74 ? 1.041 -9.150 -12.831 1.00 96.81 74 PHE A CA 1
ATOM 612 C C . PHE A 1 74 ? 1.978 -8.438 -11.840 1.00 96.81 74 PHE A C 1
ATOM 614 O O . PHE A 1 74 ? 1.835 -8.561 -10.625 1.00 96.81 74 PHE A O 1
ATOM 621 N N . VAL A 1 75 ? 2.935 -7.641 -12.329 1.00 95.94 75 VAL A N 1
ATOM 622 C CA . VAL A 1 75 ? 3.803 -6.839 -11.449 1.00 95.94 75 VAL A CA 1
ATOM 623 C C . VAL A 1 75 ? 3.014 -5.753 -10.712 1.00 95.94 75 VAL A C 1
ATOM 625 O O . VAL A 1 75 ? 3.297 -5.500 -9.542 1.00 95.94 75 VAL A O 1
ATOM 628 N N . LYS A 1 76 ? 2.036 -5.106 -11.359 1.00 94.88 76 LYS A N 1
ATOM 629 C CA . LYS A 1 76 ? 1.163 -4.124 -10.693 1.00 94.88 76 LYS A CA 1
ATOM 630 C C . LYS A 1 76 ? 0.356 -4.774 -9.570 1.00 94.88 76 LYS A C 1
ATOM 632 O O . LYS A 1 76 ? 0.335 -4.226 -8.470 1.00 94.88 76 LYS A O 1
ATOM 637 N N . GLU A 1 77 ? -0.230 -5.943 -9.825 1.00 95.12 77 GLU A N 1
ATOM 638 C CA . GLU A 1 77 ? -0.959 -6.735 -8.828 1.00 95.12 77 GLU A CA 1
ATOM 639 C C . GLU A 1 77 ? -0.060 -7.091 -7.640 1.00 95.12 77 GLU A C 1
ATOM 641 O O . GLU A 1 77 ? -0.412 -6.796 -6.501 1.00 95.12 77 GLU A O 1
ATOM 646 N N . LEU A 1 78 ? 1.148 -7.611 -7.890 1.00 96.12 78 LEU A N 1
ATOM 647 C CA . LEU A 1 78 ? 2.105 -7.943 -6.828 1.00 96.12 78 LEU A CA 1
ATOM 648 C C . LEU A 1 78 ? 2.516 -6.729 -5.984 1.00 96.12 78 LEU A C 1
ATOM 650 O O . LEU A 1 78 ? 2.670 -6.842 -4.767 1.00 96.12 78 LEU A O 1
ATOM 654 N N . LEU A 1 79 ? 2.735 -5.570 -6.614 1.00 94.50 79 LEU A N 1
ATOM 655 C CA . LEU A 1 79 ? 3.087 -4.340 -5.899 1.00 94.50 79 LEU A CA 1
ATOM 656 C C . LEU A 1 79 ? 1.946 -3.878 -4.989 1.00 94.50 79 LEU A C 1
ATOM 658 O O . LEU A 1 79 ? 2.203 -3.481 -3.851 1.00 94.50 79 LEU A O 1
ATOM 662 N N . GLN A 1 80 ? 0.713 -3.940 -5.489 1.00 92.50 80 GLN A N 1
ATOM 663 C CA . GLN A 1 80 ? -0.485 -3.612 -4.727 1.00 92.50 80 GLN A CA 1
ATOM 664 C C . GLN A 1 80 ? -0.675 -4.596 -3.560 1.00 92.50 80 GLN A C 1
ATOM 666 O O . GLN A 1 80 ? -0.795 -4.168 -2.414 1.00 92.50 80 GLN A O 1
ATOM 671 N N . GLU A 1 81 ? -0.590 -5.904 -3.820 1.00 94.12 81 GLU A N 1
ATOM 672 C CA . GLU A 1 81 ? -0.727 -6.962 -2.810 1.00 94.12 81 GLU A CA 1
ATOM 673 C C . GLU A 1 81 ? 0.321 -6.830 -1.699 1.00 94.12 81 GLU A C 1
ATOM 675 O O . GLU A 1 81 ? 0.003 -6.936 -0.517 1.00 94.12 81 GLU A O 1
ATOM 680 N N . CYS A 1 82 ? 1.575 -6.536 -2.046 1.00 95.25 82 CYS A N 1
ATOM 681 C CA . CYS A 1 82 ? 2.637 -6.329 -1.062 1.00 95.25 82 CYS A CA 1
ATOM 682 C C . CYS A 1 82 ? 2.375 -5.119 -0.149 1.00 95.25 82 CYS A C 1
ATOM 684 O O . CYS A 1 82 ? 2.677 -5.172 1.050 1.00 95.25 82 CYS A O 1
ATOM 686 N N . ALA A 1 83 ? 1.827 -4.029 -0.693 1.00 93.44 83 ALA A N 1
ATOM 687 C CA . ALA A 1 83 ? 1.463 -2.855 0.095 1.00 93.44 83 ALA A CA 1
ATOM 688 C C . ALA A 1 83 ? 0.280 -3.153 1.033 1.00 93.44 83 ALA A C 1
ATOM 690 O O . ALA A 1 83 ? 0.344 -2.834 2.222 1.00 93.44 83 ALA A O 1
ATOM 691 N N . GLU A 1 84 ? -0.745 -3.843 0.529 1.00 93.56 84 GLU A N 1
ATOM 692 C CA . GLU A 1 84 ? -1.894 -4.300 1.318 1.00 93.56 84 GLU A CA 1
ATOM 693 C C . GLU A 1 84 ? -1.474 -5.251 2.440 1.00 93.56 84 GLU A C 1
ATOM 695 O O . GLU A 1 84 ? -1.807 -5.021 3.602 1.00 93.56 84 GLU A O 1
ATOM 700 N N . LEU A 1 85 ? -0.668 -6.270 2.134 1.00 94.00 85 LEU A N 1
ATOM 701 C CA . LEU A 1 85 ? -0.185 -7.236 3.120 1.00 94.00 85 LEU A CA 1
ATOM 702 C C . LEU A 1 85 ? 0.601 -6.554 4.242 1.00 94.00 85 LEU A C 1
ATOM 704 O O . LEU A 1 85 ? 0.466 -6.920 5.411 1.00 94.00 85 LEU A O 1
ATOM 708 N N . SER A 1 86 ? 1.403 -5.547 3.901 1.00 93.50 86 SER A N 1
ATOM 709 C CA . SER A 1 86 ? 2.164 -4.771 4.881 1.00 93.50 86 SER A CA 1
ATOM 710 C C . SER A 1 86 ? 1.237 -3.962 5.794 1.00 93.50 86 SER A C 1
ATOM 712 O O . SER A 1 86 ? 1.431 -3.962 7.012 1.00 93.50 86 SER A O 1
ATOM 714 N N . ALA A 1 87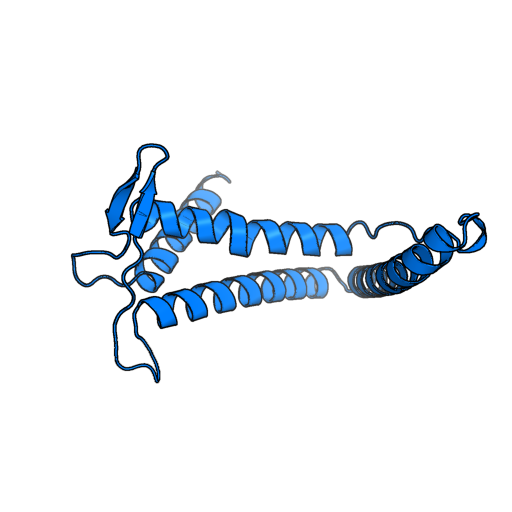 ? 0.206 -3.321 5.231 1.00 94.06 87 ALA A N 1
ATOM 715 C CA . ALA A 1 87 ? -0.795 -2.589 6.002 1.00 94.06 87 ALA A CA 1
ATOM 716 C C . ALA A 1 87 ? -1.591 -3.523 6.925 1.00 94.06 87 ALA A C 1
ATOM 718 O O . ALA A 1 87 ? -1.647 -3.283 8.127 1.00 94.06 87 ALA A O 1
ATOM 719 N N . VAL A 1 88 ?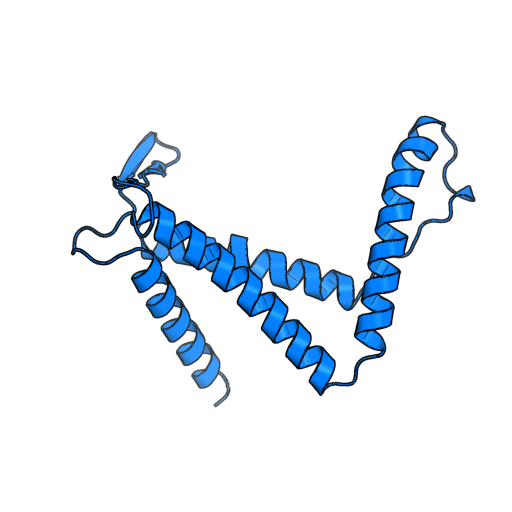 -2.120 -4.632 6.404 1.00 93.25 88 VAL A N 1
ATOM 720 C CA . VAL A 1 88 ? -2.866 -5.628 7.191 1.00 93.25 88 VAL A CA 1
ATOM 721 C C . VAL A 1 88 ? -1.999 -6.228 8.293 1.00 93.25 88 VAL A C 1
ATOM 723 O O . VAL A 1 88 ? -2.442 -6.339 9.431 1.00 93.25 88 VAL A O 1
ATOM 726 N N . THR A 1 89 ? -0.739 -6.562 8.003 1.00 92.06 89 THR A N 1
ATOM 727 C CA . THR A 1 89 ? 0.185 -7.082 9.024 1.00 92.06 89 THR A CA 1
ATOM 728 C C . THR A 1 89 ? 0.379 -6.078 10.158 1.00 92.06 89 THR A C 1
ATOM 730 O O . THR A 1 89 ? 0.394 -6.463 11.326 1.00 92.06 89 THR A O 1
ATOM 733 N N . PHE A 1 90 ? 0.494 -4.788 9.837 1.00 91.69 90 PHE A N 1
ATOM 734 C CA . PHE A 1 90 ? 0.574 -3.740 10.849 1.00 91.69 90 PHE A CA 1
ATOM 735 C C . PHE A 1 90 ? -0.716 -3.634 11.675 1.00 91.69 90 PHE A C 1
ATOM 737 O O . PHE A 1 90 ? -0.640 -3.558 12.901 1.00 91.69 90 PHE A O 1
ATOM 744 N N . LEU A 1 91 ? -1.889 -3.690 11.037 1.00 91.94 91 LEU A N 1
ATOM 745 C CA . LEU A 1 91 ? -3.180 -3.669 11.734 1.00 91.94 91 LEU A CA 1
ATOM 746 C C . LEU A 1 91 ? -3.346 -4.879 12.664 1.00 91.94 91 LEU A C 1
ATOM 748 O O . LEU A 1 91 ? -3.699 -4.698 13.823 1.00 91.94 91 LEU A O 1
ATOM 752 N N . ASN A 1 92 ? -2.964 -6.078 12.219 1.00 89.75 92 ASN A N 1
ATOM 753 C CA . ASN A 1 92 ? -2.979 -7.292 13.041 1.00 89.75 92 ASN A CA 1
ATOM 754 C C . ASN A 1 92 ? -2.145 -7.133 14.319 1.00 89.75 92 ASN A C 1
ATOM 756 O O . ASN A 1 92 ? -2.570 -7.546 15.396 1.00 89.75 92 ASN A O 1
ATOM 760 N N . VAL A 1 93 ? -0.970 -6.499 14.223 1.00 88.38 93 VAL A N 1
ATOM 761 C CA . VAL A 1 93 ? -0.141 -6.203 15.402 1.00 88.38 93 VAL A CA 1
ATOM 762 C C . VAL A 1 93 ? -0.868 -5.260 16.361 1.00 88.38 93 VAL A C 1
ATOM 764 O O . VAL A 1 93 ? -0.819 -5.471 17.573 1.00 88.38 93 VAL A O 1
ATOM 767 N N . LEU A 1 94 ? -1.553 -4.237 15.845 1.00 88.44 94 LEU A N 1
ATOM 768 C CA . LEU A 1 94 ? -2.328 -3.304 16.669 1.00 88.44 94 LEU A CA 1
ATOM 769 C C . LEU A 1 94 ? -3.527 -3.978 17.344 1.00 88.44 94 LEU A C 1
ATOM 771 O O . LEU A 1 94 ? -3.812 -3.690 18.509 1.00 88.44 94 LEU A O 1
ATOM 775 N N . ASP A 1 95 ? -4.164 -4.911 16.642 1.00 87.31 95 ASP A N 1
ATOM 776 C CA . ASP A 1 95 ? -5.253 -5.744 17.151 1.00 87.31 95 ASP A CA 1
ATOM 777 C C . ASP A 1 95 ? -4.771 -6.794 18.173 1.00 87.31 95 ASP A C 1
ATOM 779 O O . ASP A 1 95 ? -5.582 -7.464 18.809 1.00 87.31 95 ASP A O 1
ATOM 783 N N . GLY A 1 96 ? -3.455 -6.929 18.382 1.00 83.50 96 GLY A N 1
ATOM 784 C CA . GLY A 1 96 ? -2.879 -7.910 19.304 1.00 83.50 96 GLY A CA 1
ATOM 785 C C . GLY A 1 96 ? -2.886 -9.340 18.754 1.00 83.50 96 GLY A C 1
ATOM 786 O O . GLY A 1 96 ? -2.767 -10.298 19.515 1.00 83.50 96 GLY A O 1
ATOM 787 N N . ILE A 1 97 ? -3.016 -9.507 17.437 1.00 81.81 97 ILE A N 1
ATOM 788 C CA . ILE A 1 97 ? -2.933 -10.805 16.767 1.00 81.81 97 ILE A CA 1
ATOM 789 C C . ILE A 1 97 ? -1.459 -11.167 16.558 1.00 81.81 97 ILE A C 1
ATOM 791 O O . ILE A 1 97 ? -0.715 -10.466 15.872 1.00 81.81 97 ILE A O 1
ATOM 795 N N . GLY A 1 98 ? -1.039 -12.306 17.113 1.00 74.62 98 GLY A N 1
ATOM 796 C CA . GLY A 1 98 ? 0.299 -12.870 16.928 1.00 74.62 98 GLY A CA 1
ATOM 797 C C . GLY A 1 98 ? 1.004 -13.161 18.249 1.00 74.62 98 GLY A C 1
ATOM 798 O O . GLY A 1 98 ? 0.377 -13.513 19.242 1.00 74.62 98 GLY A O 1
ATOM 799 N N . SER A 1 99 ? 2.331 -13.039 18.259 1.00 73.44 99 SER A N 1
ATOM 800 C CA . SER A 1 99 ? 3.173 -13.420 19.405 1.00 73.44 99 SER A CA 1
ATOM 801 C C . SER A 1 99 ? 3.213 -12.388 20.541 1.00 73.44 99 SER A C 1
ATOM 803 O O . SER A 1 99 ? 4.000 -12.544 21.473 1.00 73.44 99 SER A O 1
ATOM 805 N N . TYR A 1 100 ? 2.440 -11.305 20.446 1.00 74.19 100 TYR A N 1
ATOM 806 C CA . TYR A 1 100 ? 2.401 -10.248 21.450 1.00 74.19 100 TYR A CA 1
ATOM 807 C C . TYR A 1 100 ? 1.208 -10.450 22.388 1.00 74.19 100 TYR A C 1
ATOM 809 O O . TYR A 1 100 ? 0.066 -10.471 21.945 1.00 74.19 100 TYR A O 1
ATOM 817 N N . GLU A 1 101 ? 1.466 -10.556 23.692 1.00 67.69 101 GLU A N 1
ATOM 818 C CA . GLU A 1 101 ? 0.414 -10.598 24.710 1.00 67.69 101 GLU A CA 1
ATOM 819 C C . GLU A 1 101 ? 0.050 -9.169 25.144 1.00 67.69 101 GLU A C 1
ATOM 821 O O . GLU A 1 101 ? 0.687 -8.578 26.018 1.00 67.69 101 GLU A O 1
ATOM 826 N N . GLY A 1 102 ? -0.971 -8.587 24.510 1.00 73.31 102 GLY A N 1
ATOM 827 C CA . GLY A 1 102 ? -1.497 -7.266 24.858 1.00 73.31 102 GLY A CA 1
ATOM 828 C C . GLY A 1 102 ? -2.453 -6.701 23.807 1.00 73.31 102 GLY A C 1
ATOM 829 O O . GLY A 1 102 ? -2.733 -7.342 22.802 1.00 73.31 102 GLY A O 1
ATOM 830 N N . SER A 1 103 ? -2.950 -5.482 24.037 1.00 71.50 103 SER A N 1
ATOM 831 C CA . SER A 1 103 ? -3.718 -4.720 23.039 1.00 71.50 103 SER A CA 1
ATOM 832 C C . SER A 1 103 ? -3.149 -3.312 22.909 1.00 71.50 103 SER A C 1
ATOM 834 O O . SER A 1 103 ? -2.849 -2.660 23.916 1.00 71.50 103 SER A O 1
ATOM 836 N N . PHE A 1 104 ? -3.001 -2.831 21.675 1.00 84.00 104 PHE A N 1
ATOM 837 C CA . PHE A 1 104 ? -2.668 -1.434 21.434 1.00 84.00 104 PHE A CA 1
ATOM 838 C C . PHE A 1 104 ? -3.951 -0.615 21.345 1.00 84.00 104 PHE A C 1
ATOM 840 O O . PHE A 1 104 ? -4.877 -0.949 20.611 1.00 84.00 104 PHE A O 1
ATOM 847 N N . ARG A 1 105 ? -3.989 0.506 22.072 1.00 85.38 105 ARG A N 1
ATOM 848 C CA . ARG A 1 105 ? -5.033 1.518 21.899 1.00 85.38 105 ARG A CA 1
ATOM 849 C C . ARG A 1 105 ? -4.494 2.685 21.086 1.00 85.38 105 ARG A C 1
ATOM 851 O O . ARG A 1 105 ? -3.681 3.465 21.582 1.00 85.38 105 ARG A O 1
ATOM 858 N N . LEU A 1 106 ? -4.965 2.807 19.854 1.00 89.12 106 LEU A N 1
ATOM 859 C CA . LEU A 1 106 ? -4.768 3.978 19.020 1.00 89.12 106 LEU A CA 1
ATOM 860 C C . LEU A 1 106 ? -5.654 5.115 19.523 1.00 89.12 106 LEU A C 1
ATOM 862 O O . LEU A 1 106 ? -6.866 4.969 19.684 1.00 89.12 106 LEU A O 1
ATOM 866 N N . VAL A 1 107 ? -5.032 6.268 19.756 1.00 91.12 107 VAL A N 1
ATOM 867 C CA . VAL A 1 107 ? -5.719 7.492 20.163 1.00 91.12 107 VAL A CA 1
ATOM 868 C C . VAL A 1 107 ? -5.385 8.586 19.161 1.00 91.12 107 VAL A C 1
ATOM 870 O O . VAL A 1 107 ? -4.236 9.015 19.067 1.00 91.12 107 VAL A O 1
ATOM 873 N N . ALA A 1 108 ? -6.393 9.057 18.436 1.00 90.12 108 ALA A N 1
ATOM 874 C CA . ALA A 1 108 ? -6.280 10.233 17.595 1.00 90.12 108 ALA A CA 1
ATOM 875 C C . ALA A 1 108 ? -6.377 11.494 18.458 1.00 90.12 108 ALA A C 1
ATOM 877 O O . ALA A 1 108 ? -7.260 11.613 19.315 1.00 90.12 108 ALA A O 1
ATOM 878 N N . MET A 1 109 ? -5.465 12.435 18.223 1.00 92.88 109 MET A N 1
ATOM 879 C CA . MET A 1 109 ? -5.466 13.745 18.865 1.00 92.88 109 MET A CA 1
ATOM 880 C C . MET A 1 109 ? -5.781 14.821 17.834 1.00 92.88 109 MET A C 1
ATOM 882 O O . MET A 1 109 ? -5.119 14.898 16.801 1.00 92.88 109 MET A O 1
ATOM 886 N N . ASP A 1 110 ? -6.786 15.650 18.107 1.00 88.38 110 ASP A N 1
ATOM 887 C CA . ASP A 1 110 ? -7.089 16.799 17.253 1.00 88.38 110 ASP A CA 1
ATOM 888 C C . ASP A 1 110 ? -6.171 18.001 17.561 1.00 88.38 110 ASP A C 1
ATOM 890 O O . ASP A 1 110 ? -5.414 18.014 18.536 1.00 88.38 110 ASP A O 1
ATOM 894 N N . ALA A 1 111 ? -6.258 19.054 16.743 1.00 90.19 111 ALA A N 1
ATOM 895 C CA . ALA A 1 111 ? -5.471 20.280 16.919 1.00 90.19 111 ALA A CA 1
ATOM 896 C C . ALA A 1 111 ? -5.771 21.039 18.230 1.00 90.19 111 ALA A C 1
ATOM 898 O O . ALA A 1 111 ? -5.012 21.927 18.615 1.00 90.19 111 ALA A O 1
ATOM 899 N N . LYS A 1 112 ? -6.877 20.714 18.909 1.00 92.00 112 LYS A N 1
ATOM 900 C CA . LYS A 1 112 ? -7.274 21.274 20.207 1.00 92.00 112 LYS A CA 1
ATOM 901 C C . LYS A 1 112 ? -6.848 20.374 21.375 1.00 92.00 112 LYS A C 1
ATOM 903 O O . LYS A 1 112 ? -7.062 20.744 22.526 1.00 92.00 112 LYS A O 1
ATOM 908 N N . GLY A 1 113 ? -6.228 19.224 21.096 1.00 89.38 113 GLY A N 1
ATOM 909 C CA . GLY A 1 113 ? -5.779 18.246 22.082 1.00 89.38 113 GLY A CA 1
ATOM 910 C C . GLY A 1 113 ? -6.844 17.237 22.522 1.00 89.38 113 GLY A C 1
ATOM 911 O O . GLY A 1 113 ? -6.565 16.444 23.426 1.00 89.38 113 GLY A O 1
ATOM 912 N N . SER A 1 114 ? -8.039 17.232 21.919 1.00 91.25 114 SER A N 1
ATOM 913 C CA . SER A 1 114 ? -9.077 16.241 22.227 1.00 91.25 114 SER A CA 1
ATOM 914 C C . SER A 1 114 ? -8.606 14.854 21.810 1.00 91.25 114 SER A C 1
ATOM 916 O O . SER A 1 114 ? -8.009 14.693 20.747 1.00 91.25 114 SER A O 1
ATOM 918 N N . ARG A 1 115 ? -8.886 13.849 22.643 1.00 93.12 115 ARG A N 1
ATOM 919 C CA . ARG A 1 115 ? -8.468 12.458 22.435 1.00 93.12 115 ARG A CA 1
ATOM 920 C C . ARG A 1 115 ? -9.661 11.599 22.046 1.00 93.12 115 ARG A C 1
ATOM 922 O O . ARG A 1 115 ? -10.639 11.567 22.785 1.00 93.12 115 ARG A O 1
ATOM 929 N N . THR A 1 116 ? -9.544 10.876 20.939 1.00 90.62 116 THR A N 1
ATOM 930 C CA . THR A 1 116 ? -10.546 9.901 20.480 1.00 90.62 116 THR A CA 1
ATOM 931 C C . THR A 1 116 ? -9.879 8.544 20.328 1.00 90.62 116 THR A C 1
ATOM 933 O O . THR A 1 116 ? -8.829 8.458 19.695 1.00 90.62 116 THR A O 1
ATOM 936 N N . VAL A 1 117 ? -10.445 7.497 20.930 1.00 91.12 117 VAL A N 1
ATOM 937 C CA . VAL A 1 117 ? -9.970 6.124 20.710 1.00 91.12 117 VAL A CA 1
ATOM 938 C C . VAL A 1 117 ? -10.424 5.690 19.321 1.00 91.12 117 VAL A C 1
ATOM 940 O O . VAL A 1 117 ? -11.591 5.843 18.983 1.00 91.12 117 VAL A O 1
ATOM 943 N N . VAL A 1 118 ? -9.484 5.204 18.516 1.00 91.44 118 VAL A N 1
ATOM 944 C CA . VAL A 1 118 ? -9.726 4.816 17.119 1.00 91.44 118 VAL A CA 1
ATOM 945 C C . VAL A 1 118 ? -10.139 3.352 17.015 1.00 91.44 118 VAL A C 1
ATOM 947 O O . VAL A 1 118 ? -10.893 3.007 16.116 1.00 91.44 118 VAL A O 1
ATOM 950 N N . ASN A 1 119 ? -9.656 2.489 17.915 1.00 88.75 119 ASN A N 1
ATOM 951 C CA . ASN A 1 119 ? -10.022 1.074 17.907 1.00 88.75 119 ASN A CA 1
ATOM 952 C C . ASN A 1 119 ? -11.549 0.902 18.024 1.00 88.75 119 ASN A C 1
ATOM 954 O O . ASN A 1 119 ? -12.154 1.588 18.854 1.00 88.75 119 ASN A O 1
ATOM 958 N N . PRO A 1 120 ? -12.160 -0.026 17.267 1.00 85.62 120 PRO A N 1
ATOM 959 C CA . PRO A 1 120 ? -13.579 -0.330 17.407 1.00 85.62 120 PRO A CA 1
ATOM 960 C C . PRO A 1 120 ? -13.930 -0.828 18.820 1.00 85.62 120 PRO A C 1
ATOM 962 O O . PRO A 1 120 ? -13.158 -1.540 19.464 1.00 85.62 120 PRO A O 1
ATOM 965 N N . GLU A 1 121 ? -15.112 -0.458 19.321 1.00 77.69 121 GLU A N 1
ATOM 966 C CA . GLU A 1 121 ? -15.578 -0.831 20.672 1.00 77.69 121 GLU A CA 1
ATOM 967 C C . GLU A 1 121 ? -16.471 -2.089 20.687 1.00 77.69 121 GLU A C 1
ATOM 969 O O . GLU A 1 121 ? -16.727 -2.669 21.741 1.00 77.69 121 GLU A O 1
ATOM 974 N N . ASN A 1 122 ? -16.941 -2.527 19.520 1.00 76.69 122 ASN A N 1
ATOM 975 C CA . ASN A 1 122 ? -17.887 -3.629 19.292 1.00 76.69 122 ASN A CA 1
ATOM 976 C C . ASN A 1 122 ? -17.222 -5.018 19.183 1.00 76.69 122 ASN A C 1
ATOM 978 O O . ASN A 1 122 ? -17.894 -5.984 18.824 1.00 76.69 122 ASN A O 1
ATOM 982 N N . GLY A 1 123 ? -15.925 -5.131 19.487 1.00 76.12 123 GLY A N 1
ATOM 983 C CA . GLY A 1 123 ? -15.155 -6.368 19.304 1.00 76.12 123 GLY A CA 1
ATOM 984 C C . GLY A 1 123 ? -14.708 -6.623 17.861 1.00 76.12 123 GLY A C 1
ATOM 985 O O . GLY A 1 123 ? -14.091 -7.652 17.604 1.00 76.12 123 GLY A O 1
ATOM 986 N N . GLU A 1 124 ? -15.001 -5.699 16.947 1.00 85.56 124 GLU A N 1
ATOM 987 C CA . GLU A 1 124 ? -14.434 -5.660 15.600 1.00 85.56 124 GLU A CA 1
ATOM 988 C C . GLU A 1 124 ? -12.953 -5.272 15.665 1.00 85.56 124 GLU A C 1
ATOM 990 O O . GLU A 1 124 ? -12.528 -4.518 16.549 1.00 85.56 124 GLU A O 1
ATOM 995 N N . MET A 1 125 ? -12.159 -5.797 14.737 1.00 89.75 125 MET A N 1
ATOM 996 C CA . MET A 1 125 ? -10.724 -5.547 14.674 1.00 89.75 125 MET A CA 1
ATOM 997 C C . MET A 1 125 ? -10.395 -4.614 13.506 1.00 89.75 125 MET A C 1
ATOM 999 O O . MET A 1 125 ? -11.123 -4.547 12.518 1.00 89.75 125 MET A O 1
ATOM 1003 N N . LEU A 1 126 ? -9.301 -3.856 13.593 1.00 92.00 126 LEU A N 1
ATOM 1004 C CA . LEU A 1 126 ? -8.954 -2.874 12.561 1.00 92.00 126 LEU A CA 1
ATOM 1005 C C . LEU A 1 126 ? -8.722 -3.523 11.190 1.00 92.00 126 LEU A C 1
ATOM 1007 O O . LEU A 1 126 ? -9.042 -2.920 10.166 1.00 92.00 126 LEU A O 1
ATOM 1011 N N . HIS A 1 127 ? -8.184 -4.743 11.154 1.00 90.25 127 HIS A N 1
ATOM 1012 C CA . HIS A 1 127 ? -8.029 -5.482 9.902 1.00 90.25 127 HIS A CA 1
ATOM 1013 C C . HIS A 1 127 ? -9.367 -5.958 9.302 1.00 90.25 127 HIS A C 1
ATOM 1015 O O . HIS A 1 127 ? -9.460 -6.049 8.080 1.00 90.25 127 HIS A O 1
ATOM 1021 N N . ASP A 1 128 ? -10.406 -6.201 10.109 1.00 91.94 128 ASP A N 1
ATOM 1022 C CA . ASP A 1 128 ? -11.757 -6.490 9.599 1.00 91.94 128 ASP A CA 1
ATOM 1023 C C . ASP A 1 128 ? -12.327 -5.244 8.909 1.00 91.94 128 ASP A C 1
ATOM 1025 O O . ASP A 1 128 ? -12.732 -5.294 7.745 1.00 91.94 128 ASP A O 1
ATOM 1029 N N . VAL A 1 129 ? -12.231 -4.092 9.587 1.00 92.81 129 VAL A N 1
ATOM 1030 C CA . VAL A 1 129 ? -12.643 -2.786 9.043 1.00 92.81 129 VAL A CA 1
ATOM 1031 C C . VAL A 1 129 ? -11.917 -2.485 7.728 1.00 92.81 129 VAL A C 1
ATOM 1033 O O . VAL A 1 129 ? -12.513 -1.941 6.797 1.00 92.81 129 VAL A O 1
ATOM 1036 N N . PHE A 1 130 ? -10.635 -2.849 7.625 1.00 93.75 130 PHE A N 1
ATOM 1037 C CA . PHE A 1 130 ? -9.853 -2.707 6.397 1.00 93.75 130 PHE A CA 1
ATOM 1038 C C . PHE A 1 130 ? -10.477 -3.447 5.211 1.00 93.75 130 PHE A C 1
ATOM 1040 O O . PHE A 1 130 ? -10.671 -2.847 4.149 1.00 93.75 130 PHE A O 1
ATOM 1047 N N . TYR A 1 131 ? -10.828 -4.722 5.382 1.00 92.44 131 TYR A N 1
ATOM 1048 C CA . TYR A 1 131 ? -11.430 -5.502 4.302 1.00 92.44 131 TYR A CA 1
ATOM 1049 C C . TYR A 1 131 ? -12.822 -4.994 3.919 1.00 92.44 131 TYR A C 1
ATOM 1051 O O . TYR A 1 131 ? -13.148 -4.976 2.729 1.00 92.44 131 TYR A O 1
ATOM 1059 N N . ASP A 1 132 ? -13.608 -4.517 4.884 1.00 92.56 132 ASP A N 1
ATOM 1060 C CA . ASP A 1 132 ? -14.919 -3.919 4.624 1.00 92.56 132 ASP A CA 1
ATOM 1061 C C . ASP A 1 132 ? -14.815 -2.643 3.780 1.00 92.56 132 ASP A C 1
ATOM 1063 O O . ASP A 1 132 ? -15.503 -2.511 2.761 1.00 92.56 132 ASP A O 1
ATOM 1067 N N . VAL A 1 133 ? -13.914 -1.726 4.156 1.00 90.75 133 VAL A N 1
ATOM 1068 C CA . VAL A 1 133 ? -13.649 -0.493 3.394 1.00 90.75 133 VAL A CA 1
ATOM 1069 C C . VAL A 1 133 ? -13.189 -0.827 1.973 1.00 90.75 133 VAL A C 1
ATOM 1071 O O . VAL A 1 133 ? -13.663 -0.220 1.009 1.00 90.75 133 VAL A O 1
ATOM 1074 N N . ARG A 1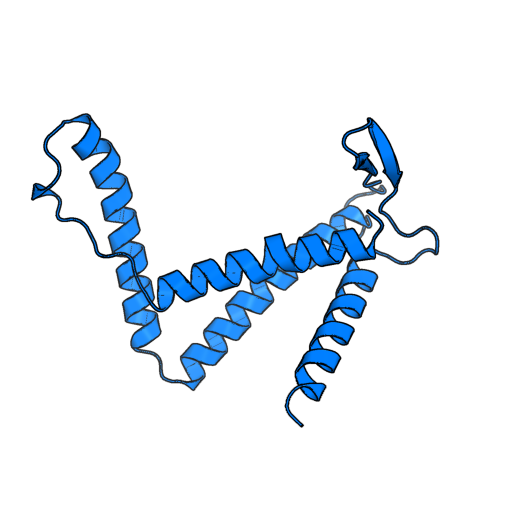 134 ? -12.322 -1.8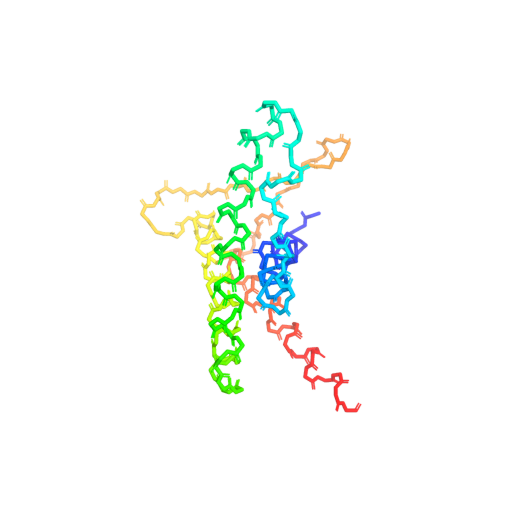34 1.807 1.00 87.69 134 ARG A N 1
ATOM 1075 C CA . ARG A 1 134 ? -11.854 -2.251 0.478 1.00 87.69 134 ARG A CA 1
ATOM 1076 C C . ARG A 1 134 ? -12.983 -2.835 -0.372 1.00 87.69 134 ARG A C 1
ATOM 1078 O O . ARG A 1 134 ? -13.158 -2.440 -1.521 1.00 87.69 134 ARG A O 1
ATOM 1085 N N . ALA A 1 135 ? -13.798 -3.722 0.195 1.00 88.25 135 ALA A N 1
ATOM 1086 C CA . ALA A 1 135 ? -14.927 -4.325 -0.508 1.00 88.25 135 ALA A CA 1
ATOM 1087 C C . ALA A 1 135 ? -15.981 -3.284 -0.933 1.00 88.25 135 ALA A C 1
ATOM 1089 O O . ALA A 1 135 ? -16.678 -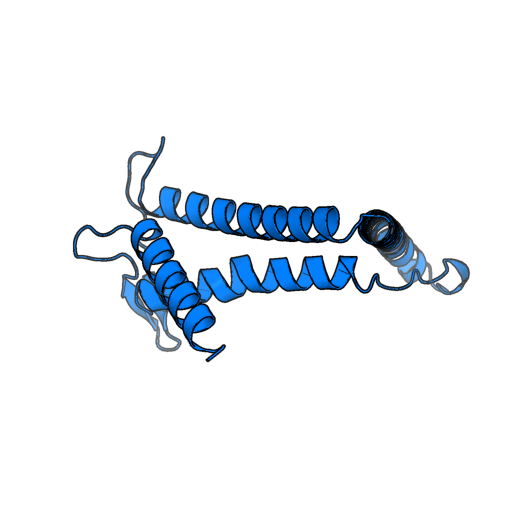3.454 -1.937 1.00 88.25 135 ALA A O 1
ATOM 1090 N N . GLU A 1 136 ? -16.146 -2.200 -0.176 1.00 89.31 136 GLU A N 1
ATOM 1091 C CA . GLU A 1 136 ? -16.972 -1.054 -0.574 1.00 89.31 136 GLU A CA 1
ATOM 1092 C C . GLU A 1 136 ? -16.359 -0.259 -1.731 1.00 89.31 136 GLU A C 1
ATOM 1094 O O . GLU A 1 136 ? -17.075 0.079 -2.681 1.00 89.31 136 GLU A O 1
ATOM 1099 N N . ALA A 1 137 ? -15.048 -0.011 -1.697 1.00 83.31 137 ALA A N 1
ATOM 1100 C CA . ALA A 1 137 ? -14.337 0.656 -2.784 1.00 83.31 137 ALA A CA 1
ATOM 1101 C C . ALA A 1 137 ? -14.425 -0.145 -4.096 1.00 83.31 137 ALA A C 1
ATOM 1103 O O . ALA A 1 137 ? -14.802 0.416 -5.127 1.00 83.31 137 ALA A O 1
ATOM 1104 N N . ASP A 1 138 ? -14.199 -1.461 -4.042 1.00 82.75 138 ASP A N 1
ATOM 1105 C CA . ASP A 1 138 ? -14.261 -2.365 -5.200 1.00 82.75 138 ASP A CA 1
ATOM 1106 C C . ASP A 1 138 ? -15.670 -2.395 -5.827 1.00 82.75 138 ASP A C 1
ATOM 1108 O O . ASP A 1 138 ? -15.833 -2.332 -7.052 1.00 82.75 138 ASP A O 1
ATOM 1112 N N . ARG A 1 139 ? -16.721 -2.420 -4.992 1.00 84.44 139 ARG A N 1
ATOM 1113 C CA . ARG A 1 139 ? -18.123 -2.335 -5.447 1.00 84.44 139 ARG A CA 1
ATOM 1114 C C . ARG A 1 139 ? -18.443 -0.993 -6.099 1.00 84.44 139 ARG A C 1
ATOM 1116 O O . ARG A 1 139 ? -19.195 -0.949 -7.070 1.00 84.44 139 ARG A O 1
ATOM 1123 N N . THR A 1 140 ? -17.890 0.093 -5.570 1.00 80.62 140 THR A N 1
ATOM 1124 C CA . THR A 1 140 ? -18.111 1.441 -6.108 1.00 80.62 140 THR A CA 1
ATOM 1125 C C . THR A 1 140 ? -17.400 1.618 -7.448 1.00 80.62 140 THR A C 1
ATOM 1127 O O . THR A 1 140 ? -18.002 2.143 -8.382 1.00 80.62 140 THR A O 1
ATOM 1130 N N . ALA A 1 141 ? -16.169 1.113 -7.577 1.00 74.38 141 ALA A N 1
ATOM 1131 C CA . ALA A 1 141 ? -15.425 1.114 -8.835 1.00 74.38 141 ALA A CA 1
ATOM 1132 C C . ALA A 1 141 ? -16.140 0.291 -9.921 1.00 74.38 141 ALA A C 1
ATOM 1134 O O . ALA A 1 141 ? -16.299 0.762 -11.041 1.00 74.38 141 ALA A O 1
ATOM 1135 N N . SER A 1 142 ? -16.664 -0.886 -9.564 1.00 70.00 142 SER A N 1
ATOM 1136 C CA . SER A 1 142 ? -17.368 -1.776 -10.503 1.00 70.00 142 SER A CA 1
ATOM 1137 C C . SER A 1 142 ? -18.703 -1.213 -11.016 1.00 70.00 142 SER A C 1
ATOM 1139 O O . SER A 1 142 ? -19.149 -1.576 -12.100 1.00 70.00 142 SER A O 1
ATOM 1141 N N . ASN A 1 143 ? -19.355 -0.333 -10.249 1.00 63.91 143 ASN A N 1
ATOM 1142 C CA . ASN A 1 143 ? -20.623 0.300 -10.629 1.00 63.91 143 ASN A CA 1
ATOM 1143 C C . ASN A 1 143 ? -20.444 1.631 -11.385 1.00 63.91 143 ASN A C 1
ATOM 1145 O O . ASN A 1 143 ? -21.433 2.193 -11.848 1.00 63.91 143 ASN A O 1
ATOM 1149 N N . GLY A 1 144 ? -19.216 2.152 -11.485 1.00 51.91 144 GLY A N 1
ATOM 1150 C CA . GLY A 1 144 ? -18.898 3.396 -12.196 1.00 51.91 144 GLY A CA 1
ATOM 1151 C C . GLY A 1 144 ? -18.711 3.245 -13.711 1.00 51.91 144 GLY A C 1
ATOM 1152 O O . GLY A 1 144 ? -18.598 4.259 -14.394 1.00 51.91 144 GLY A O 1
ATOM 1153 N N . ASP A 1 145 ? -18.708 2.009 -14.222 1.00 43.94 145 ASP A N 1
ATOM 1154 C CA . ASP A 1 145 ? -18.496 1.661 -15.637 1.00 43.94 145 ASP A CA 1
ATOM 1155 C C . ASP A 1 145 ? -19.802 1.289 -16.393 1.00 43.94 145 ASP A C 1
ATOM 1157 O O . ASP A 1 145 ? -19.746 0.649 -17.447 1.00 43.94 145 ASP A O 1
ATOM 1161 N N . LEU A 1 146 ? -20.983 1.683 -15.884 1.00 36.91 146 LEU A N 1
ATOM 1162 C CA . LEU A 1 146 ? -22.298 1.481 -16.532 1.00 36.91 146 LEU A CA 1
ATOM 1163 C C . LEU A 1 146 ? -22.993 2.791 -16.926 1.00 36.91 146 LEU A C 1
ATOM 1165 O O . LEU A 1 146 ? -23.132 3.683 -16.059 1.00 36.91 146 LEU A O 1
#

Organism: NCBI:txid1592106

Secondary structure (DSSP, 8-state):
--HHHHHHHHIIIIIIHHHHHHHHHHHSPPPPPPGGG--SHHHHHHHH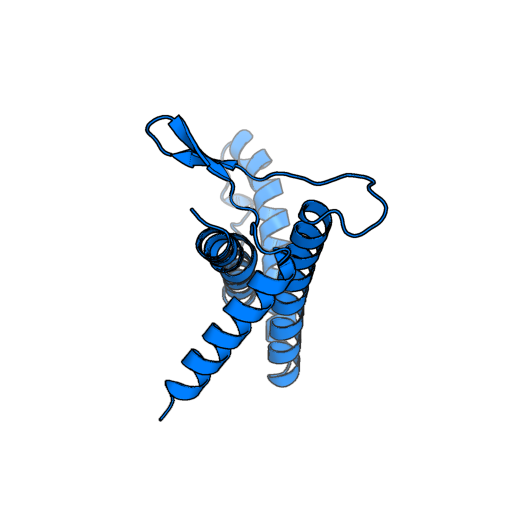HHHHHHHHHHHHHHHHHTS-HHHHHHHHHHHHHHHHHHHHHHHHHHTT-SS--S----EEE-TT--EEE-S-SSS--HHHHHHHHHHHHHHHHHHTT-